Protein AF-A0A946HRH8-F1 (afdb_monomer)

Sequence (94 aa):
DEIAYPDVQDDALQPGIAFFTLMRNMTLTGYYTTELGFRDLGYQGNTPNLWDGVPEAVLARHGKSYDAEWLAKCVDQTRRDITAEWDDEMNLIT

Radius of gyration: 28.14 Å; Cα contacts (8 Å, |Δi|>4): 46; chains: 1; bounding box: 40×43×75 Å

Nearest PDB structures (foldseek):
  6xp5-assembly1_H  TM=2.218E-01  e=5.125E+00  Thermochaetoides thermophila DSM 1495

Structure (mmCIF, N/CA/C/O backbone):
data_AF-A0A946HRH8-F1
#
_entry.id   AF-A0A946HRH8-F1
#
loop_
_atom_site.group_PDB
_atom_site.id
_atom_site.type_symbol
_atom_site.label_atom_id
_atom_site.label_alt_id
_atom_site.label_comp_id
_atom_site.label_asym_id
_atom_site.label_entity_id
_atom_site.label_seq_id
_atom_site.pdbx_PDB_ins_code
_atom_site.Cartn_x
_atom_site.Cartn_y
_atom_site.Cartn_z
_atom_site.occupancy
_atom_site.B_iso_or_equiv
_atom_site.auth_seq_id
_atom_site.auth_comp_id
_atom_site.auth_asym_id
_atom_site.auth_atom_id
_atom_site.pdbx_PDB_model_num
ATOM 1 N N . ASP A 1 1 ? 6.751 2.942 -35.666 1.00 84.25 1 ASP A N 1
ATOM 2 C CA . ASP A 1 1 ? 5.879 2.002 -34.930 1.00 84.25 1 ASP A CA 1
ATOM 3 C C . ASP A 1 1 ? 6.638 0.882 -34.238 1.00 84.25 1 ASP A C 1
ATOM 5 O O . ASP A 1 1 ? 6.321 0.593 -33.093 1.00 84.25 1 ASP A O 1
ATOM 9 N N . GLU A 1 2 ? 7.665 0.298 -34.861 1.00 93.50 2 GLU A N 1
ATOM 10 C CA . GLU A 1 2 ? 8.411 -0.844 -34.295 1.00 93.50 2 GLU A CA 1
ATOM 11 C C . GLU A 1 2 ? 9.008 -0.586 -32.902 1.00 93.50 2 GLU A C 1
ATOM 13 O O . GLU A 1 2 ? 8.997 -1.480 -32.063 1.00 93.50 2 GLU A O 1
ATOM 18 N N . ILE A 1 3 ? 9.409 0.656 -32.599 1.00 95.62 3 ILE A N 1
ATOM 19 C CA . ILE A 1 3 ? 9.943 1.028 -31.277 1.00 95.62 3 ILE A CA 1
ATOM 20 C C . ILE A 1 3 ? 8.951 0.845 -30.112 1.00 95.62 3 ILE A C 1
ATOM 22 O O . ILE A 1 3 ? 9.356 0.867 -28.953 1.00 95.62 3 ILE A O 1
ATOM 26 N N . ALA A 1 4 ? 7.652 0.691 -30.394 1.00 94.94 4 ALA A N 1
ATOM 27 C CA . ALA A 1 4 ? 6.635 0.457 -29.371 1.00 94.94 4 ALA A CA 1
ATOM 28 C C . ALA A 1 4 ? 6.602 -0.998 -28.868 1.00 94.94 4 ALA A C 1
ATOM 30 O O . ALA A 1 4 ? 5.979 -1.274 -27.836 1.00 94.94 4 ALA A O 1
ATOM 31 N N . TYR A 1 5 ? 7.264 -1.916 -29.580 1.00 94.81 5 TYR A N 1
ATOM 32 C CA . TYR A 1 5 ? 7.247 -3.348 -29.311 1.00 94.81 5 TYR A CA 1
ATOM 33 C C . TYR A 1 5 ? 8.595 -3.794 -28.720 1.00 94.81 5 TYR A C 1
ATOM 35 O O . TYR A 1 5 ? 9.584 -3.862 -29.447 1.00 94.81 5 TYR A O 1
ATOM 43 N N . PRO A 1 6 ? 8.657 -4.116 -27.413 1.00 91.62 6 PRO A N 1
ATOM 44 C CA . PRO A 1 6 ? 9.912 -4.458 -26.740 1.00 91.62 6 PRO A CA 1
ATOM 45 C C . PRO A 1 6 ? 10.521 -5.789 -27.200 1.00 91.62 6 PRO A C 1
ATOM 47 O O . PRO A 1 6 ? 11.702 -6.021 -26.975 1.00 91.62 6 PRO A O 1
ATOM 50 N N . ASP A 1 7 ? 9.733 -6.646 -27.852 1.00 94.69 7 ASP A N 1
ATOM 51 C CA . ASP A 1 7 ? 10.182 -7.966 -28.304 1.00 94.69 7 ASP A CA 1
ATOM 52 C C . ASP A 1 7 ? 10.937 -7.918 -29.647 1.00 94.69 7 ASP A C 1
ATOM 54 O O . ASP A 1 7 ? 11.523 -8.920 -30.064 1.00 94.69 7 ASP A O 1
ATOM 58 N N . VAL A 1 8 ? 10.936 -6.765 -30.330 1.00 95.06 8 VAL A N 1
ATOM 59 C CA . VAL A 1 8 ? 11.678 -6.548 -31.580 1.00 95.06 8 VAL A CA 1
ATOM 60 C C . VAL A 1 8 ? 13.181 -6.594 -31.298 1.00 95.06 8 VAL A C 1
ATOM 62 O O . VAL A 1 8 ? 13.674 -5.881 -30.430 1.00 95.06 8 VAL A O 1
ATOM 65 N N . GLN A 1 9 ? 13.910 -7.413 -32.060 1.00 93.88 9 GLN A N 1
ATOM 66 C CA . GLN A 1 9 ? 15.340 -7.701 -31.854 1.00 93.88 9 GLN A CA 1
ATOM 67 C C . GLN A 1 9 ? 16.274 -6.940 -32.813 1.00 93.88 9 GLN A C 1
ATOM 69 O O . GLN A 1 9 ? 17.438 -7.297 -32.948 1.00 93.88 9 GLN A O 1
ATOM 74 N N . ASP A 1 10 ? 15.783 -5.920 -33.523 1.00 95.62 10 ASP A N 1
ATOM 75 C CA . ASP A 1 10 ? 16.638 -5.095 -34.385 1.00 95.62 10 ASP A CA 1
ATOM 76 C C . ASP A 1 10 ? 17.551 -4.206 -33.525 1.00 95.62 10 ASP A C 1
ATOM 78 O O . ASP A 1 10 ? 17.067 -3.330 -32.798 1.00 95.62 10 ASP A O 1
ATOM 82 N N . ASP A 1 11 ? 18.865 -4.431 -33.618 1.00 96.19 11 ASP A N 1
ATOM 83 C CA . ASP A 1 11 ? 19.909 -3.696 -32.896 1.00 96.19 11 ASP A CA 1
ATOM 84 C C . ASP A 1 11 ? 19.840 -2.179 -33.131 1.00 96.19 11 ASP A C 1
ATOM 86 O O . ASP A 1 11 ? 20.079 -1.393 -32.209 1.00 96.19 11 ASP A O 1
ATOM 90 N N . ALA A 1 12 ? 19.472 -1.742 -34.340 1.00 97.19 12 ALA A N 1
ATOM 91 C CA . ALA A 1 12 ? 19.377 -0.324 -34.677 1.00 97.19 12 ALA A CA 1
ATOM 92 C C . ALA A 1 12 ? 18.222 0.373 -33.941 1.00 97.19 12 ALA A C 1
ATOM 94 O O . ALA A 1 12 ? 18.277 1.580 -33.686 1.00 97.19 12 ALA A O 1
ATOM 95 N N . LEU A 1 13 ? 17.182 -0.381 -33.577 1.00 97.12 13 LEU A N 1
ATOM 96 C CA . LEU A 1 13 ? 15.985 0.138 -32.921 1.00 97.12 13 LEU A CA 1
ATOM 97 C C . LEU A 1 13 ? 16.049 0.060 -31.393 1.00 97.12 13 LEU A C 1
ATOM 99 O O . LEU A 1 13 ? 15.294 0.779 -30.732 1.00 97.12 13 LEU A O 1
ATOM 103 N N . GLN A 1 14 ? 16.958 -0.738 -30.817 1.00 96.69 14 GLN A N 1
ATOM 104 C CA . GLN A 1 14 ? 17.049 -0.950 -29.364 1.00 96.69 14 GLN A CA 1
ATOM 105 C C . GLN A 1 14 ? 17.127 0.343 -28.537 1.00 96.69 14 GLN A C 1
ATOM 107 O O . GLN A 1 14 ? 16.406 0.445 -27.540 1.00 96.69 14 GLN A O 1
ATOM 112 N N . PRO A 1 15 ? 17.906 1.377 -28.926 1.00 97.00 15 PRO A N 1
ATOM 113 C CA . PRO A 1 15 ? 17.928 2.629 -28.169 1.00 97.00 15 PRO A CA 1
ATOM 114 C C . PRO A 1 15 ? 16.559 3.327 -28.132 1.00 97.00 15 PRO A C 1
ATOM 116 O O . PRO A 1 15 ? 16.149 3.853 -27.096 1.00 97.00 15 PRO A O 1
ATOM 119 N N . GLY A 1 16 ? 15.828 3.302 -29.251 1.00 97.38 16 GLY A N 1
ATOM 120 C CA . GLY A 1 16 ? 14.484 3.872 -29.355 1.00 97.38 16 GLY A CA 1
ATOM 121 C C . GLY A 1 16 ? 13.449 3.073 -28.566 1.00 97.38 16 GLY A C 1
ATOM 122 O O . GLY A 1 16 ? 12.631 3.665 -27.861 1.00 97.38 16 GLY A O 1
ATOM 123 N N . ILE A 1 17 ? 13.528 1.740 -28.625 1.00 97.88 17 ILE A N 1
ATOM 124 C CA . ILE A 1 17 ? 12.688 0.822 -27.843 1.00 97.88 17 ILE A CA 1
ATOM 125 C C . ILE A 1 17 ? 12.870 1.070 -26.343 1.00 97.88 17 ILE A C 1
ATOM 127 O O . ILE A 1 17 ? 11.884 1.188 -25.611 1.00 97.88 17 ILE A O 1
ATOM 131 N N . ALA A 1 18 ? 14.116 1.202 -25.879 1.00 97.06 18 ALA A N 1
ATOM 132 C CA . ALA A 1 18 ? 14.425 1.455 -24.475 1.00 97.06 18 ALA A CA 1
ATOM 133 C C . ALA A 1 18 ? 13.841 2.794 -23.996 1.00 97.06 18 ALA A C 1
ATOM 135 O O . ALA A 1 18 ? 13.171 2.847 -22.960 1.00 97.06 18 ALA A O 1
ATOM 136 N N . PHE A 1 19 ? 14.034 3.864 -24.773 1.00 97.12 19 PHE A N 1
ATOM 137 C CA . PHE A 1 19 ? 13.481 5.181 -24.456 1.00 97.12 19 PHE A CA 1
ATOM 138 C C . PHE A 1 19 ? 11.947 5.171 -24.424 1.00 97.12 19 PHE A C 1
ATOM 140 O O . PHE A 1 19 ? 11.338 5.644 -23.461 1.00 97.12 19 PHE A O 1
ATOM 147 N N . PHE A 1 20 ? 11.309 4.601 -25.448 1.00 97.00 20 PHE A N 1
ATOM 148 C CA . PHE A 1 20 ? 9.853 4.537 -25.521 1.00 97.00 20 PHE A CA 1
ATOM 149 C C . PHE A 1 20 ? 9.266 3.704 -24.375 1.00 97.00 20 PHE A C 1
ATOM 151 O O . PHE A 1 20 ? 8.298 4.119 -23.737 1.00 97.00 20 PHE A O 1
ATOM 158 N N . THR A 1 21 ? 9.882 2.561 -24.065 1.00 96.75 21 THR A N 1
ATOM 159 C CA . THR A 1 21 ? 9.478 1.695 -22.951 1.00 96.75 21 THR A CA 1
ATOM 160 C C . THR A 1 21 ? 9.547 2.431 -21.619 1.00 96.75 21 THR A C 1
ATOM 162 O O . THR A 1 21 ? 8.601 2.350 -20.835 1.00 96.75 21 THR A O 1
ATOM 165 N N . LEU A 1 22 ? 10.621 3.187 -21.370 1.00 97.25 22 LEU A N 1
ATOM 166 C CA . LEU A 1 22 ? 10.752 4.006 -20.167 1.00 97.25 22 LEU A CA 1
ATOM 167 C C . LEU A 1 22 ? 9.595 5.005 -20.047 1.00 97.25 22 LEU A C 1
ATOM 169 O O . LEU A 1 22 ? 8.907 5.023 -19.026 1.00 97.25 22 LEU A O 1
ATOM 173 N N . MET A 1 23 ? 9.343 5.786 -21.101 1.00 97.38 23 MET A N 1
ATOM 174 C CA . MET A 1 23 ? 8.268 6.782 -21.112 1.00 97.38 23 MET A CA 1
ATOM 175 C C . MET A 1 23 ? 6.896 6.138 -20.898 1.00 97.38 23 MET A C 1
ATOM 177 O O . MET A 1 23 ? 6.137 6.588 -20.042 1.00 97.38 23 MET A O 1
ATOM 181 N N . ARG A 1 24 ? 6.600 5.036 -21.599 1.00 96.38 24 ARG A N 1
ATOM 182 C CA . ARG A 1 24 ? 5.357 4.271 -21.429 1.00 96.38 24 ARG A CA 1
ATOM 183 C C . ARG A 1 24 ? 5.179 3.803 -19.988 1.00 96.38 24 ARG A C 1
ATOM 185 O O . ARG A 1 24 ? 4.103 3.973 -19.419 1.00 96.38 24 ARG A O 1
ATOM 192 N N . ASN A 1 25 ? 6.220 3.219 -19.398 1.00 97.19 25 ASN A N 1
ATOM 193 C CA . ASN A 1 25 ? 6.163 2.703 -18.035 1.00 97.19 25 ASN A CA 1
ATOM 194 C C . ASN A 1 25 ? 5.929 3.837 -17.028 1.00 97.19 25 ASN A C 1
ATOM 196 O O . ASN A 1 25 ? 5.102 3.688 -16.129 1.00 97.19 25 ASN A O 1
ATOM 200 N N . MET A 1 26 ? 6.591 4.986 -17.203 1.00 98.06 26 MET A N 1
ATOM 201 C CA . MET A 1 26 ? 6.360 6.172 -16.374 1.00 98.06 26 MET A CA 1
ATOM 202 C C . MET A 1 26 ? 4.930 6.707 -16.510 1.00 98.06 26 MET A C 1
ATOM 204 O O . MET A 1 26 ? 4.302 7.006 -15.498 1.00 98.06 26 MET A O 1
ATOM 208 N N . THR A 1 27 ? 4.383 6.789 -17.727 1.00 97.06 27 THR A N 1
ATOM 209 C CA . THR A 1 27 ? 3.003 7.244 -17.957 1.00 97.06 27 THR A CA 1
ATOM 210 C C . THR A 1 27 ? 1.977 6.300 -17.337 1.00 97.06 27 THR A C 1
ATOM 212 O O . THR A 1 27 ? 1.069 6.764 -16.651 1.00 97.06 27 THR A O 1
ATOM 215 N N . LEU A 1 28 ? 2.130 4.985 -17.528 1.00 96.81 28 LEU A N 1
ATOM 216 C CA . LEU A 1 28 ? 1.234 3.992 -16.929 1.00 96.81 28 LEU A CA 1
ATOM 217 C C . LEU A 1 28 ? 1.304 4.022 -15.403 1.00 96.81 28 LEU A C 1
ATOM 219 O O . LEU A 1 28 ? 0.268 4.010 -14.746 1.00 96.81 28 LEU A O 1
ATOM 223 N N . THR A 1 29 ? 2.512 4.124 -14.844 1.00 96.81 29 THR A N 1
ATOM 224 C CA . THR A 1 29 ? 2.701 4.269 -13.396 1.00 96.81 29 THR A CA 1
ATOM 225 C C . THR A 1 29 ? 2.007 5.532 -12.899 1.00 96.81 29 THR A C 1
ATOM 227 O O . THR A 1 29 ? 1.206 5.462 -11.975 1.00 96.81 29 THR A O 1
ATOM 230 N N . GLY A 1 30 ? 2.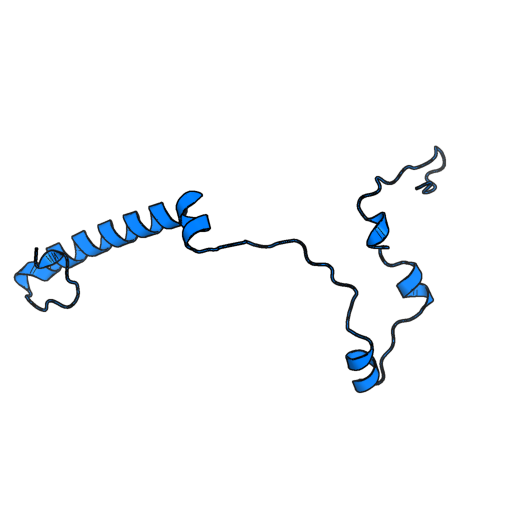237 6.672 -13.559 1.00 97.31 30 GLY A N 1
ATOM 231 C CA . GLY A 1 30 ? 1.577 7.933 -13.233 1.00 97.31 30 GLY A CA 1
ATOM 232 C C . GLY A 1 30 ? 0.057 7.793 -13.221 1.00 97.31 30 GLY A C 1
ATOM 233 O O . GLY A 1 30 ? -0.575 8.127 -12.223 1.00 97.31 30 GLY A O 1
ATOM 234 N N . TYR A 1 31 ? -0.525 7.213 -14.273 1.00 97.56 31 TYR A N 1
ATOM 235 C CA . TYR A 1 31 ? -1.966 6.980 -14.361 1.00 97.56 31 TYR A CA 1
ATOM 236 C C . TYR A 1 31 ? -2.499 6.114 -13.212 1.00 97.56 31 TYR A C 1
ATOM 238 O O . TYR A 1 31 ? -3.436 6.520 -12.525 1.00 97.56 31 TYR A O 1
ATOM 246 N N . TYR A 1 32 ? -1.875 4.966 -12.944 1.00 96.75 32 TYR A N 1
ATOM 247 C CA . TYR A 1 32 ? -2.318 4.039 -11.896 1.00 96.75 32 TYR A CA 1
ATOM 248 C C . TYR A 1 32 ? -2.014 4.499 -10.464 1.00 96.75 32 TYR A C 1
ATOM 250 O O . TYR A 1 32 ? -2.462 3.868 -9.513 1.00 96.75 32 TYR A O 1
ATOM 258 N N . THR A 1 33 ? -1.318 5.625 -10.300 1.00 94.88 33 THR A N 1
ATOM 259 C CA . THR A 1 33 ? -1.191 6.333 -9.014 1.00 94.88 33 THR A CA 1
ATOM 260 C C . THR A 1 33 ? -2.215 7.456 -8.827 1.00 94.88 33 THR A C 1
ATOM 262 O O . THR A 1 33 ? -2.269 8.067 -7.761 1.00 94.88 33 THR A O 1
ATOM 265 N N . THR A 1 34 ? -3.041 7.744 -9.837 1.00 95.94 34 THR A N 1
ATOM 266 C CA . THR A 1 34 ? -4.162 8.687 -9.706 1.00 95.94 34 THR A CA 1
ATOM 267 C C . THR A 1 34 ? -5.370 8.030 -9.045 1.00 95.94 34 THR A C 1
ATOM 269 O O . THR A 1 34 ? -5.506 6.808 -9.042 1.00 95.94 34 THR A O 1
ATOM 272 N N . GLU A 1 35 ? -6.306 8.841 -8.549 1.00 94.75 35 GLU A N 1
ATOM 273 C CA . GLU A 1 35 ? -7.570 8.345 -7.994 1.00 94.75 35 GLU A CA 1
ATOM 274 C C . GLU A 1 35 ? -8.368 7.498 -9.004 1.00 94.75 35 GLU A C 1
ATOM 276 O O . GLU A 1 35 ? -8.884 6.442 -8.649 1.00 94.75 35 GLU A O 1
ATOM 281 N N . LEU A 1 36 ? -8.437 7.926 -10.271 1.00 96.75 36 LEU A N 1
ATOM 282 C CA . LEU A 1 36 ? -9.101 7.165 -11.335 1.00 96.75 36 LEU A CA 1
ATOM 283 C C . LEU A 1 36 ? -8.410 5.819 -11.570 1.00 96.75 36 LEU A C 1
ATOM 285 O O . LEU A 1 36 ? -9.075 4.789 -11.583 1.00 96.75 36 LEU A O 1
ATOM 289 N N . GLY A 1 37 ? -7.080 5.821 -11.671 1.00 97.12 37 GLY A N 1
ATOM 290 C CA . GLY A 1 37 ? -6.307 4.595 -11.849 1.00 97.12 37 GLY A CA 1
ATOM 291 C C . GLY A 1 37 ? -6.471 3.608 -10.688 1.00 97.12 37 GLY A C 1
ATOM 292 O O . GLY A 1 37 ? -6.618 2.411 -10.920 1.00 97.12 37 GLY A O 1
ATOM 293 N N . PHE A 1 38 ? -6.524 4.087 -9.441 1.00 95.44 38 PHE A N 1
ATOM 294 C CA . PHE A 1 38 ? -6.806 3.233 -8.281 1.00 95.44 38 PHE A CA 1
ATOM 295 C C . PHE A 1 38 ? -8.207 2.608 -8.329 1.00 95.44 38 PHE A C 1
ATOM 297 O O . PHE A 1 38 ? -8.355 1.431 -7.987 1.00 95.44 38 PHE A O 1
ATOM 304 N N . ARG A 1 39 ? -9.224 3.362 -8.774 1.00 94.81 39 ARG A N 1
ATOM 305 C CA . ARG A 1 39 ? -10.585 2.833 -8.965 1.00 94.81 39 ARG A CA 1
ATOM 306 C C . ARG A 1 39 ? -10.619 1.757 -10.050 1.00 94.81 39 ARG A C 1
ATOM 308 O O . ARG A 1 39 ? -11.233 0.719 -9.829 1.00 94.81 39 ARG A O 1
ATOM 315 N N . ASP A 1 40 ? -9.920 1.969 -11.162 1.00 96.25 40 ASP A N 1
ATOM 316 C CA . ASP A 1 40 ? -9.850 1.005 -12.267 1.00 96.25 40 ASP A CA 1
ATOM 317 C C . ASP A 1 40 ? -9.143 -0.297 -11.866 1.00 96.25 40 ASP A C 1
ATOM 319 O O . ASP A 1 40 ? -9.555 -1.381 -12.276 1.00 96.25 40 ASP A O 1
ATOM 323 N N . LEU A 1 41 ? -8.123 -0.216 -11.004 1.00 94.62 41 LEU A N 1
ATOM 324 C CA . LEU A 1 41 ? -7.482 -1.395 -10.408 1.00 94.62 41 LEU A CA 1
ATOM 325 C C . LEU A 1 41 ? -8.381 -2.136 -9.407 1.00 94.62 41 LEU A C 1
ATOM 327 O O . LEU A 1 41 ? -8.034 -3.236 -8.978 1.00 94.62 41 LEU A O 1
ATOM 331 N N . GLY A 1 42 ? -9.494 -1.532 -8.979 1.00 93.44 42 GLY A N 1
ATOM 332 C CA . GLY A 1 42 ? -10.304 -2.040 -7.874 1.00 93.44 42 GLY A CA 1
ATOM 333 C C . GLY A 1 42 ? -9.549 -2.045 -6.542 1.00 93.44 42 GLY A C 1
ATOM 334 O O . GLY A 1 42 ? -9.859 -2.842 -5.656 1.00 93.44 42 GLY A O 1
ATOM 335 N N . TYR A 1 43 ? -8.532 -1.192 -6.392 1.00 91.06 43 TYR A N 1
ATOM 336 C CA . TYR A 1 43 ? -7.736 -1.130 -5.175 1.00 91.06 43 TYR A CA 1
ATOM 337 C C . TYR A 1 43 ? -8.551 -0.494 -4.044 1.00 91.06 43 TYR A C 1
ATOM 339 O O . TYR A 1 43 ? -8.918 0.676 -4.111 1.00 91.06 43 TYR A O 1
ATOM 347 N N . GLN A 1 44 ? -8.822 -1.263 -2.988 1.00 86.81 44 GLN A N 1
ATOM 348 C CA . GLN A 1 44 ? -9.608 -0.802 -1.833 1.00 86.81 44 GLN A CA 1
ATOM 349 C C . GLN A 1 44 ? -8.748 -0.220 -0.698 1.00 86.81 44 GLN A C 1
ATOM 351 O O . GLN A 1 44 ? -9.272 0.434 0.199 1.00 86.81 44 GLN A O 1
ATOM 356 N N . GLY A 1 45 ? -7.430 -0.436 -0.730 1.00 85.69 45 GLY A N 1
ATOM 357 C CA . GLY A 1 45 ? -6.534 -0.061 0.364 1.00 85.69 45 GLY A CA 1
ATOM 358 C C . GLY A 1 45 ? -6.736 -0.887 1.638 1.00 85.69 45 GLY A C 1
ATOM 359 O O . GLY A 1 45 ? -7.375 -1.940 1.637 1.00 85.69 45 GLY A O 1
ATOM 360 N N . ASN A 1 46 ? -6.163 -0.402 2.741 1.00 85.06 46 ASN A N 1
ATOM 361 C CA . ASN A 1 46 ? -6.377 -0.986 4.061 1.00 85.06 46 ASN A CA 1
ATOM 362 C C . ASN A 1 46 ? -7.676 -0.434 4.647 1.00 85.06 46 ASN A C 1
ATOM 364 O O . ASN A 1 46 ? -7.746 0.735 5.019 1.00 85.06 46 ASN A O 1
ATOM 368 N N . THR A 1 47 ? -8.691 -1.285 4.756 1.00 79.44 47 THR A N 1
ATOM 369 C CA . THR A 1 47 ? -9.901 -0.967 5.518 1.00 79.44 47 THR A CA 1
ATOM 370 C C . THR A 1 47 ? -9.720 -1.475 6.949 1.00 79.44 47 THR A C 1
ATOM 372 O O . THR A 1 47 ? -9.239 -2.600 7.114 1.00 79.44 47 THR A O 1
ATOM 375 N N . PRO A 1 48 ? -10.084 -0.700 7.990 1.00 77.88 48 PRO A N 1
ATOM 376 C CA . PRO A 1 48 ? -10.085 -1.200 9.358 1.00 77.88 48 PRO A CA 1
ATOM 377 C C . PRO A 1 48 ? -10.927 -2.473 9.437 1.00 77.88 48 PRO A C 1
ATOM 379 O O . PRO A 1 48 ? -12.117 -2.455 9.119 1.00 77.88 48 PRO A O 1
ATOM 382 N N . ASN A 1 49 ? -10.312 -3.582 9.834 1.00 79.50 49 ASN A N 1
ATOM 383 C CA . ASN A 1 49 ? -11.038 -4.812 10.094 1.00 79.50 49 ASN A CA 1
ATOM 384 C C . ASN A 1 49 ? -11.386 -4.908 11.580 1.00 79.50 49 ASN A C 1
ATOM 386 O O . ASN A 1 49 ? -10.752 -4.297 12.441 1.00 79.50 49 ASN A O 1
ATOM 390 N N . LEU A 1 50 ? -12.433 -5.675 11.869 1.00 82.25 50 LEU A N 1
ATOM 391 C CA . LEU A 1 50 ? -12.735 -6.071 13.229 1.00 82.25 50 LEU A CA 1
ATOM 392 C C . LEU A 1 50 ? -11.963 -7.344 13.545 1.00 8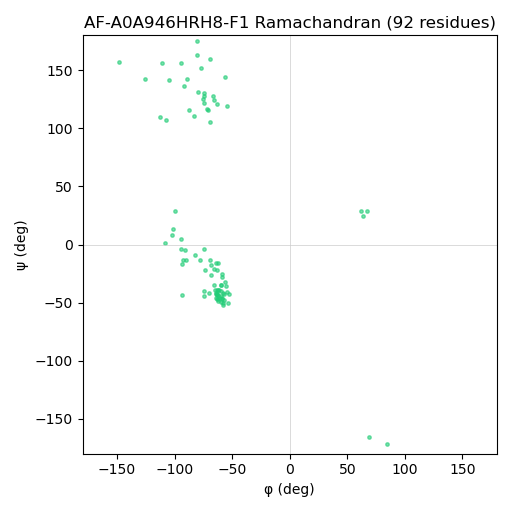2.25 50 LEU A C 1
ATOM 394 O O . LEU A 1 50 ? -12.206 -8.376 12.919 1.00 82.25 50 LEU A O 1
ATOM 398 N N . TRP A 1 51 ? -11.036 -7.274 14.494 1.00 83.44 51 TRP A N 1
ATOM 399 C CA . TRP A 1 51 ? -10.355 -8.455 15.005 1.00 83.44 51 TRP A CA 1
ATOM 400 C C . TRP A 1 51 ? -10.752 -8.689 16.456 1.00 83.44 51 TRP A C 1
ATOM 402 O O . TRP A 1 51 ? -10.338 -7.946 17.341 1.00 83.44 51 TRP A O 1
ATOM 412 N N . ASP A 1 52 ? -11.528 -9.745 16.683 1.00 82.62 52 ASP A N 1
ATOM 413 C CA . ASP A 1 52 ? -12.030 -10.140 18.005 1.00 82.62 52 ASP A CA 1
ATOM 414 C C . ASP A 1 52 ? -11.199 -11.280 18.625 1.00 82.62 52 ASP A C 1
ATOM 416 O O . ASP A 1 52 ? -11.678 -12.128 19.371 1.00 82.62 52 ASP A O 1
ATOM 420 N N . GLY A 1 53 ? -9.916 -11.347 18.261 1.00 87.00 53 GLY A N 1
ATOM 421 C CA . GLY A 1 53 ? -9.025 -12.407 18.716 1.00 87.00 53 GLY A CA 1
ATOM 422 C C . GLY A 1 53 ? -9.094 -13.683 17.877 1.00 87.00 53 GLY A C 1
ATOM 423 O O . GLY A 1 53 ? -9.660 -13.748 16.786 1.00 87.00 53 GLY A O 1
ATOM 424 N N . VAL A 1 54 ? -8.420 -14.715 18.381 1.00 91.12 54 VAL A N 1
ATOM 425 C CA . VAL A 1 54 ? -8.354 -16.027 17.739 1.00 91.12 54 VAL A CA 1
ATOM 426 C C . VAL A 1 54 ? -9.696 -16.740 17.946 1.00 91.12 54 VAL A C 1
ATOM 428 O O . VAL A 1 54 ? -10.130 -16.854 19.091 1.00 91.12 54 VAL A O 1
ATOM 431 N N . PRO A 1 55 ? -10.327 -17.287 16.889 1.00 91.31 55 PRO A N 1
ATOM 432 C CA . PRO A 1 55 ? -11.601 -17.987 17.016 1.00 91.31 55 PRO A CA 1
ATOM 433 C C . PRO A 1 55 ? -11.559 -19.143 18.021 1.00 91.31 55 PRO A C 1
ATOM 435 O O . PRO A 1 55 ? -10.582 -19.897 18.079 1.00 91.31 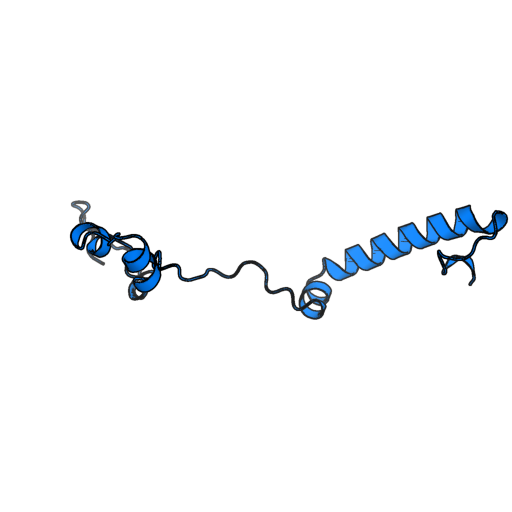55 PRO A O 1
ATOM 438 N N . GLU A 1 56 ? -12.662 -19.348 18.740 1.00 91.88 56 GLU A N 1
ATOM 439 C CA . GLU A 1 56 ? -12.782 -20.369 19.789 1.00 91.88 56 GLU A CA 1
ATOM 440 C C . GLU A 1 56 ? -12.429 -21.780 19.290 1.00 91.88 56 GLU A C 1
ATOM 442 O O . GLU A 1 56 ? -11.689 -22.509 19.948 1.00 91.88 56 GLU A O 1
ATOM 447 N N . ALA A 1 57 ? -12.852 -22.140 18.073 1.00 93.62 57 ALA A N 1
ATOM 448 C CA . ALA A 1 57 ? -12.536 -23.437 17.470 1.00 93.62 57 ALA A CA 1
ATOM 449 C C . ALA A 1 57 ? -11.020 -23.671 17.307 1.00 93.62 57 ALA A C 1
ATOM 451 O O . ALA A 1 57 ? -10.528 -24.792 17.455 1.00 93.62 57 ALA A O 1
ATOM 452 N N . VAL A 1 58 ? -10.261 -22.610 17.012 1.00 95.12 58 VAL A N 1
ATOM 453 C CA . VAL A 1 58 ? -8.801 -22.675 16.885 1.00 95.12 58 VAL A CA 1
ATOM 454 C C . VAL A 1 58 ? -8.166 -22.791 18.268 1.00 95.12 58 VAL A C 1
ATOM 456 O O . VAL A 1 58 ? -7.287 -23.628 18.459 1.00 95.12 58 VAL A O 1
ATOM 459 N N . LEU A 1 59 ? -8.630 -22.008 19.242 1.00 94.81 59 LEU A N 1
ATOM 460 C CA . LEU A 1 59 ? -8.153 -22.078 20.625 1.00 94.81 59 LEU A CA 1
ATOM 461 C C . LEU A 1 59 ? -8.359 -23.471 21.231 1.00 94.81 59 LEU A C 1
ATOM 463 O O . LEU A 1 59 ? -7.403 -24.056 21.748 1.00 94.81 59 LEU A O 1
ATOM 467 N N . ALA A 1 60 ? -9.552 -24.046 21.059 1.00 94.88 60 ALA A N 1
ATOM 468 C CA . ALA A 1 60 ? -9.897 -25.382 21.533 1.00 94.88 60 ALA A CA 1
ATOM 469 C C . ALA A 1 60 ? -8.967 -26.460 20.953 1.00 94.88 60 ALA A C 1
ATOM 471 O O . ALA A 1 60 ? -8.471 -27.313 21.689 1.00 94.88 60 ALA A O 1
ATOM 472 N N . ARG A 1 61 ? -8.632 -26.378 19.655 1.00 96.31 61 ARG A N 1
ATOM 473 C CA . ARG A 1 61 ? -7.674 -27.294 19.003 1.00 96.31 61 ARG A CA 1
ATOM 474 C 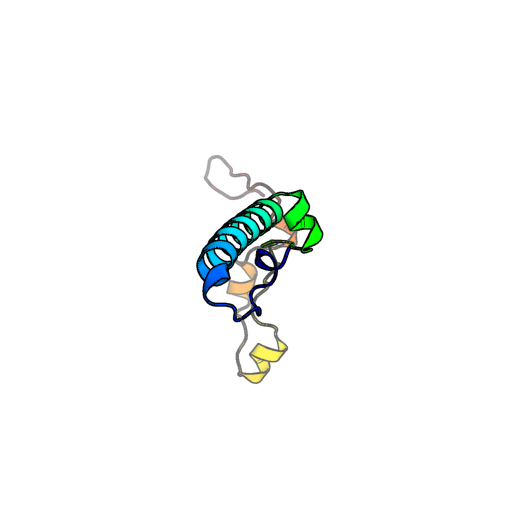C . ARG A 1 61 ? -6.285 -27.266 19.649 1.00 96.31 61 ARG A C 1
ATOM 476 O O . ARG A 1 61 ? -5.557 -28.252 19.583 1.00 96.31 61 ARG A O 1
ATOM 483 N N . HIS A 1 62 ? -5.909 -26.144 20.252 1.00 96.12 62 HIS A N 1
ATOM 484 C CA . HIS A 1 62 ? -4.618 -25.957 20.909 1.00 96.12 62 HIS A CA 1
ATOM 485 C C . HIS A 1 62 ? -4.697 -26.059 22.440 1.00 96.12 62 HIS A C 1
ATOM 487 O O . HIS A 1 62 ? -3.704 -25.763 23.104 1.00 96.12 62 HIS A O 1
ATOM 493 N N . GLY A 1 63 ? -5.843 -26.470 23.000 1.00 95.06 63 GLY A N 1
ATOM 494 C CA . GLY A 1 63 ? -6.049 -26.560 24.449 1.00 95.06 63 GLY A CA 1
ATOM 495 C C . GLY A 1 63 ? -5.934 -25.207 25.154 1.00 95.06 63 GLY A C 1
ATOM 496 O O . GLY A 1 63 ? -5.493 -25.146 26.299 1.00 95.06 63 GLY A O 1
ATOM 497 N N . LYS A 1 64 ? -6.259 -24.118 24.451 1.00 94.38 64 LYS A N 1
ATOM 498 C CA . LYS A 1 64 ? -6.223 -22.751 24.972 1.00 94.38 64 LYS A CA 1
ATOM 499 C C . LYS A 1 64 ? -7.639 -22.205 25.106 1.00 94.38 64 LYS A C 1
ATOM 501 O O . LYS A 1 64 ? -8.545 -22.626 24.395 1.00 94.38 64 LYS A O 1
ATOM 506 N N . SER A 1 65 ? -7.794 -21.226 25.980 1.00 93.56 65 SER A N 1
ATOM 507 C CA . SER A 1 65 ? -8.983 -20.391 26.100 1.00 93.56 65 SER A CA 1
ATOM 508 C C . SER A 1 65 ? -8.552 -19.010 26.574 1.00 93.56 65 SER A C 1
ATOM 510 O O . SER A 1 65 ? -7.481 -18.855 27.168 1.00 93.56 65 SER A O 1
ATOM 512 N N . TYR A 1 66 ? -9.372 -18.005 26.298 1.00 90.56 66 TYR A N 1
ATOM 513 C CA . TYR A 1 66 ? -9.200 -16.705 26.925 1.00 90.56 66 TYR A CA 1
ATOM 514 C C . TYR A 1 66 ? -9.725 -16.732 28.363 1.00 90.56 66 TYR A C 1
ATOM 516 O O . TYR A 1 66 ? -10.613 -17.516 28.699 1.00 90.56 66 TYR A O 1
ATOM 524 N N . ASP A 1 67 ? -9.152 -15.881 29.207 1.00 91.00 67 ASP A N 1
ATOM 525 C CA . ASP A 1 67 ? -9.655 -15.625 30.552 1.00 91.00 67 ASP A CA 1
ATOM 526 C C . ASP A 1 67 ? -10.831 -14.645 30.468 1.00 91.00 67 ASP A C 1
ATOM 528 O O . ASP A 1 67 ? -10.738 -13.605 29.807 1.00 91.00 67 ASP A O 1
ATOM 532 N N . ALA A 1 68 ? -11.932 -14.977 31.138 1.00 88.75 68 ALA A N 1
ATOM 533 C CA . ALA A 1 68 ? -13.132 -14.154 31.167 1.00 88.75 68 ALA A CA 1
ATOM 534 C C . ALA A 1 68 ? -12.871 -12.756 31.753 1.00 88.75 68 ALA A C 1
ATOM 536 O O . ALA A 1 68 ? -13.453 -11.785 31.271 1.00 88.75 68 ALA A O 1
ATOM 537 N N . GLU A 1 69 ? -11.974 -12.629 32.740 1.00 89.62 69 GLU A N 1
ATOM 538 C CA . GLU A 1 69 ? -11.626 -11.326 33.319 1.00 89.62 69 GLU A CA 1
ATOM 539 C C . GLU A 1 69 ? -10.933 -10.428 32.285 1.00 89.62 69 GLU A C 1
ATOM 541 O O . GLU A 1 69 ? -11.198 -9.228 32.207 1.00 89.62 69 GLU A O 1
ATOM 546 N N . TRP A 1 70 ? -10.063 -11.013 31.460 1.00 86.75 70 TRP A N 1
ATOM 547 C CA . TRP A 1 70 ? -9.348 -10.281 30.419 1.00 86.75 70 TRP A CA 1
ATOM 548 C C . TRP A 1 70 ? -10.246 -9.929 29.238 1.00 86.75 70 TRP A C 1
ATOM 550 O O . TRP A 1 70 ? -10.168 -8.803 28.753 1.00 86.75 70 TRP A O 1
ATOM 560 N N . LEU A 1 71 ? -11.135 -10.835 28.820 1.00 86.06 71 LEU A N 1
ATOM 561 C CA . LEU A 1 71 ? -12.118 -10.549 27.770 1.00 86.06 71 LEU A CA 1
ATOM 562 C C . LEU A 1 71 ? -13.035 -9.382 28.145 1.00 86.06 71 LEU A C 1
ATOM 564 O O . LEU A 1 71 ? -13.299 -8.527 27.307 1.00 86.06 71 LEU A O 1
ATOM 568 N N . ALA A 1 72 ? -13.465 -9.298 29.407 1.00 86.62 72 ALA A N 1
ATOM 569 C CA . ALA A 1 72 ? -14.307 -8.201 29.886 1.00 86.62 72 ALA A CA 1
ATOM 570 C C . ALA A 1 72 ? -13.603 -6.829 29.871 1.00 86.62 72 ALA A C 1
ATOM 572 O O . ALA A 1 72 ? -14.270 -5.798 29.871 1.00 86.62 72 ALA A O 1
ATOM 573 N N . LYS A 1 73 ? -12.264 -6.811 29.868 1.00 86.06 73 LYS A N 1
ATOM 574 C CA . LYS A 1 73 ? -11.440 -5.594 29.775 1.00 86.06 73 LYS A CA 1
ATOM 575 C C . LYS A 1 73 ? -11.096 -5.214 28.333 1.00 86.06 73 LYS A C 1
ATOM 577 O O . LYS A 1 73 ? -10.572 -4.124 28.106 1.00 86.06 73 LYS A O 1
ATOM 582 N N . CYS A 1 74 ? -11.316 -6.107 27.368 1.00 86.44 74 CYS A N 1
ATOM 583 C CA . CYS 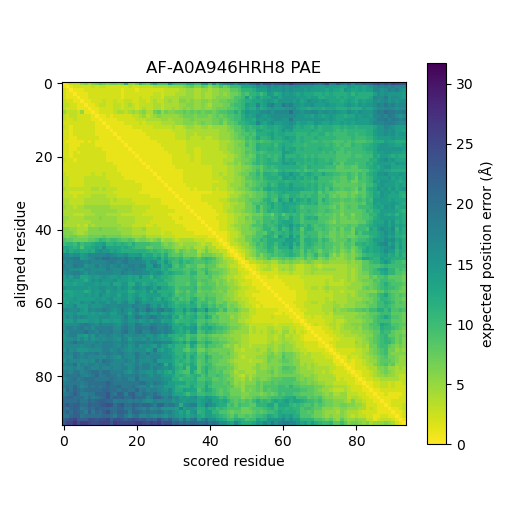A 1 74 ? -11.096 -5.806 25.959 1.00 86.44 74 CYS A CA 1
ATOM 584 C C . CYS A 1 74 ? -12.126 -4.790 25.446 1.00 86.44 74 CYS A C 1
ATOM 586 O O . CYS A 1 74 ? -13.188 -4.591 26.031 1.00 86.44 74 CYS A O 1
ATOM 588 N N . VAL A 1 75 ? -11.792 -4.129 24.337 1.00 83.31 75 VAL A N 1
ATOM 589 C CA . VAL A 1 75 ? -12.657 -3.114 23.727 1.00 83.31 75 VAL A CA 1
ATOM 590 C C . VAL A 1 75 ? -13.963 -3.753 23.257 1.00 83.31 75 VAL A C 1
ATOM 592 O O . VAL A 1 75 ? -13.943 -4.617 22.378 1.00 83.31 75 VAL A O 1
ATOM 595 N N . ASP A 1 76 ? -15.091 -3.270 23.784 1.00 85.12 76 ASP A N 1
ATOM 596 C CA . ASP A 1 76 ? -16.409 -3.547 23.218 1.00 85.12 76 ASP A CA 1
ATOM 597 C C . ASP A 1 76 ? -16.536 -2.822 21.879 1.00 85.12 76 ASP A C 1
ATOM 599 O O . ASP A 1 76 ? -16.710 -1.604 21.785 1.00 85.12 76 ASP A O 1
ATOM 603 N N . GLN A 1 77 ? -16.448 -3.609 20.819 1.00 84.19 77 GLN A N 1
ATOM 604 C CA . GLN A 1 77 ? -16.474 -3.117 19.456 1.00 84.19 77 GLN A CA 1
ATOM 605 C C . GLN A 1 77 ? -17.792 -2.435 19.074 1.00 84.19 77 GLN A C 1
ATOM 607 O O . GLN A 1 77 ? -17.797 -1.616 1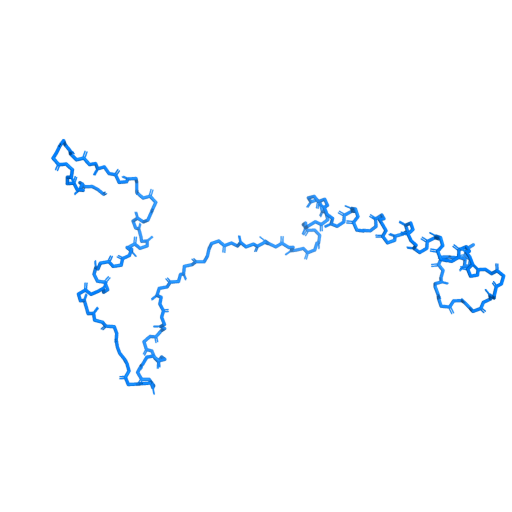8.158 1.00 84.19 77 GLN A O 1
ATOM 612 N N . THR A 1 78 ? -18.897 -2.725 19.770 1.00 85.81 78 THR A N 1
ATOM 613 C CA . THR A 1 78 ? -20.193 -2.066 19.537 1.00 85.81 78 THR A CA 1
ATOM 614 C C . THR A 1 78 ? -20.220 -0.631 20.061 1.00 85.81 78 THR A C 1
ATOM 616 O O . THR A 1 78 ? -21.001 0.190 19.584 1.00 85.81 78 THR A O 1
ATOM 619 N N . ARG A 1 79 ? -19.334 -0.316 21.012 1.00 86.25 79 ARG A N 1
ATOM 620 C CA . ARG A 1 79 ? -19.213 0.988 21.671 1.00 86.25 79 ARG A CA 1
ATOM 621 C C . ARG A 1 79 ? -17.961 1.760 21.260 1.00 86.25 79 ARG A C 1
ATOM 623 O O . ARG A 1 79 ? -17.757 2.863 21.747 1.00 86.25 79 ARG A O 1
ATOM 630 N N . ARG A 1 80 ? -17.134 1.220 20.360 1.00 84.00 80 ARG A N 1
ATOM 631 C CA . ARG A 1 80 ? -15.823 1.794 19.995 1.00 84.00 80 ARG A CA 1
ATOM 632 C C . ARG A 1 80 ? -15.875 3.224 19.441 1.00 84.00 80 ARG A C 1
ATOM 634 O O . ARG A 1 80 ? -14.881 3.933 19.521 1.00 84.00 80 ARG A O 1
ATOM 641 N N . ASP A 1 81 ? -17.008 3.613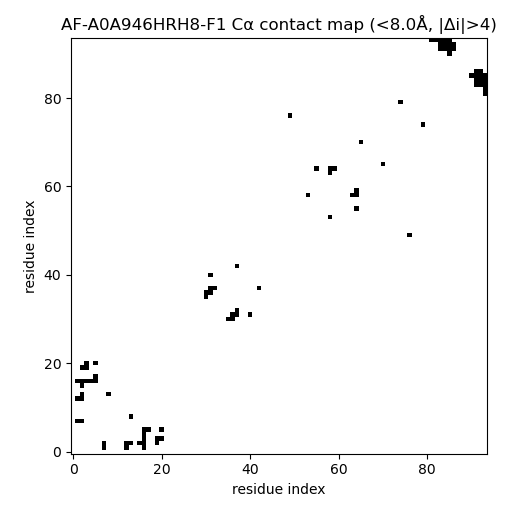 18.855 1.00 86.25 81 ASP A N 1
ATOM 642 C CA . ASP A 1 81 ? -17.212 4.939 18.259 1.00 86.25 81 ASP A CA 1
ATOM 643 C C . ASP A 1 81 ? -17.788 5.951 19.274 1.00 86.25 81 ASP A C 1
ATOM 645 O O . ASP A 1 81 ? -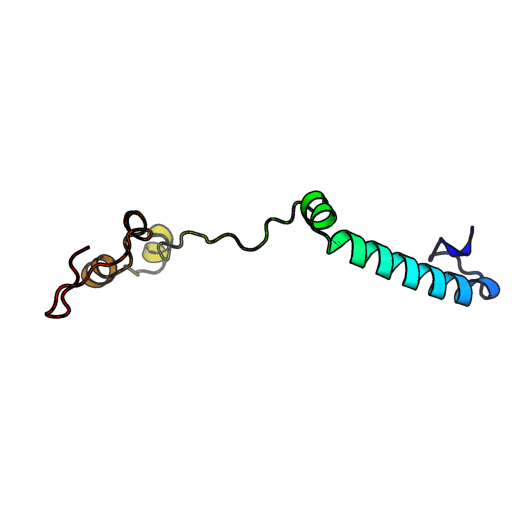17.944 7.132 18.958 1.00 86.25 81 ASP A O 1
ATOM 649 N N . ILE A 1 82 ? -18.109 5.509 20.498 1.00 89.25 82 ILE A N 1
ATOM 650 C CA . ILE A 1 82 ? -18.544 6.381 21.593 1.00 89.25 82 ILE A CA 1
ATOM 651 C C . ILE A 1 82 ? -17.318 7.132 22.118 1.00 89.25 82 ILE A C 1
ATOM 653 O O . ILE A 1 82 ? -16.286 6.537 22.428 1.00 89.25 82 ILE A O 1
ATOM 657 N N . THR A 1 83 ? -17.422 8.458 22.200 1.00 89.44 83 THR A N 1
ATOM 658 C CA . THR A 1 83 ? -16.360 9.288 22.777 1.00 89.44 83 THR A CA 1
ATOM 659 C C . THR A 1 83 ? -16.381 9.141 24.293 1.00 89.44 83 THR A C 1
ATOM 661 O O . THR A 1 83 ? -17.416 9.384 24.903 1.00 89.44 83 THR A O 1
ATOM 664 N N . ALA A 1 84 ? -15.242 8.766 24.874 1.00 89.88 84 ALA A N 1
ATOM 665 C CA . ALA A 1 84 ? -15.097 8.599 26.314 1.00 89.88 84 ALA A CA 1
ATOM 666 C C . ALA A 1 84 ? -15.252 9.933 27.057 1.00 89.88 84 ALA A C 1
ATOM 668 O O . ALA A 1 84 ? -14.505 10.882 26.795 1.00 8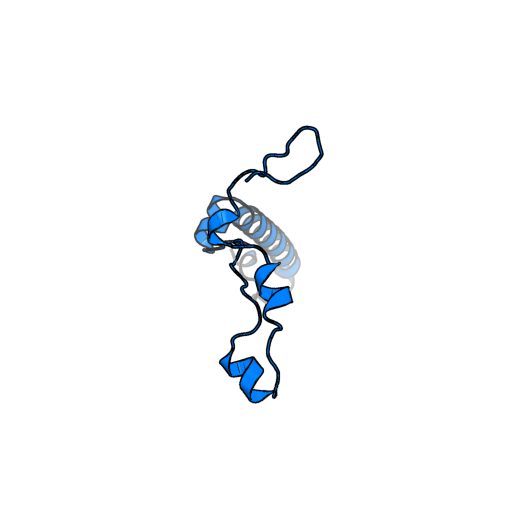9.88 84 ALA A O 1
ATOM 669 N N . GLU A 1 85 ? -16.179 9.985 28.010 1.00 93.12 85 GLU A N 1
ATOM 670 C CA . GLU A 1 85 ? -16.370 11.119 28.919 1.00 93.12 85 GLU A CA 1
ATOM 671 C C . GLU A 1 85 ? -15.828 10.787 30.313 1.00 93.12 85 GLU A C 1
ATOM 673 O O . GLU A 1 85 ? -15.968 9.661 30.794 1.00 93.12 85 GLU A O 1
ATOM 678 N N . TRP A 1 86 ? -15.213 11.775 30.966 1.00 93.88 86 TRP A N 1
ATOM 679 C CA . TRP A 1 86 ? -14.570 11.625 32.273 1.00 93.88 86 TRP A CA 1
ATOM 680 C C . TRP A 1 86 ? -15.119 12.658 33.252 1.00 93.88 86 TRP A C 1
ATOM 682 O O . TRP A 1 86 ? -15.388 13.794 32.856 1.00 93.88 86 TRP A O 1
ATOM 692 N N . ASP A 1 87 ? -15.283 12.269 34.515 1.00 94.38 87 ASP A N 1
ATOM 693 C CA . ASP A 1 87 ? -15.614 13.211 35.587 1.00 94.38 87 ASP A CA 1
ATOM 694 C C . ASP A 1 87 ? -14.368 13.963 36.102 1.00 94.38 87 ASP A C 1
ATOM 696 O O . ASP A 1 87 ? -13.230 13.685 35.712 1.00 94.38 87 ASP A O 1
ATOM 700 N N . ASP A 1 88 ? -14.585 14.923 37.007 1.00 95.81 88 ASP A N 1
ATOM 701 C CA . ASP A 1 88 ? -13.519 15.723 37.632 1.00 95.81 88 ASP A CA 1
ATOM 702 C C . ASP A 1 88 ? -12.558 14.882 38.503 1.00 95.81 88 ASP A C 1
ATOM 704 O O . ASP A 1 88 ? -11.460 15.331 38.839 1.00 95.81 88 ASP A O 1
ATOM 708 N N . GLU A 1 89 ? -12.954 13.660 38.868 1.00 95.50 89 GLU A N 1
ATOM 709 C CA . GLU A 1 89 ? -12.169 12.704 39.653 1.00 95.50 89 GLU A CA 1
ATOM 710 C C . GLU A 1 89 ? -11.397 11.706 38.767 1.00 95.50 89 GLU A C 1
ATOM 712 O O . GLU A 1 89 ? -10.697 10.836 39.289 1.00 95.50 89 GLU A O 1
ATOM 717 N N . MET A 1 90 ? -11.448 11.872 37.438 1.00 85.56 90 MET A N 1
ATOM 718 C CA . MET A 1 90 ? -10.814 11.014 36.429 1.00 85.56 90 MET A CA 1
ATOM 719 C C . MET A 1 90 ? -11.408 9.596 36.345 1.00 85.56 90 MET A C 1
ATOM 721 O O . MET A 1 90 ? -10.716 8.656 35.941 1.00 85.56 90 MET A O 1
ATOM 725 N N . ASN A 1 91 ? -12.692 9.424 36.667 1.00 89.19 91 ASN A N 1
ATOM 726 C CA . ASN A 1 91 ? -13.430 8.190 36.399 1.00 89.19 91 ASN A CA 1
ATOM 727 C C . ASN A 1 91 ? -14.082 8.227 35.008 1.00 89.19 91 ASN A C 1
ATOM 729 O O . ASN A 1 91 ? -14.595 9.260 34.577 1.00 89.19 91 ASN A O 1
ATOM 733 N N . LEU A 1 92 ? -14.087 7.082 34.315 1.00 84.25 92 LEU A N 1
ATOM 734 C CA . LEU A 1 92 ? -14.744 6.915 33.013 1.00 84.25 92 LEU A CA 1
ATOM 735 C C . LEU A 1 92 ? -16.267 6.831 33.197 1.00 84.25 92 LEU A C 1
ATOM 737 O O . LEU A 1 92 ? -16.752 5.932 33.886 1.00 84.25 92 LEU A O 1
ATOM 741 N N . ILE A 1 93 ? -17.013 7.732 32.557 1.00 86.88 93 ILE A N 1
ATOM 742 C CA . ILE A 1 93 ? -18.481 7.782 32.607 1.00 86.88 93 ILE A CA 1
ATOM 743 C C . ILE A 1 93 ? -19.098 7.005 31.433 1.00 86.88 93 ILE A C 1
ATOM 745 O O . ILE A 1 93 ? -20.072 6.271 31.632 1.00 86.88 93 ILE A O 1
ATOM 749 N N . THR A 1 94 ? -18.555 7.160 30.218 1.00 74.31 94 THR A N 1
ATOM 750 C CA . THR A 1 94 ? -19.129 6.605 28.974 1.00 74.31 94 THR A CA 1
ATOM 751 C C . THR A 1 94 ? -18.116 5.910 28.081 1.00 74.31 94 THR A C 1
ATOM 753 O O . THR A 1 94 ? -16.938 6.327 28.064 1.00 74.31 94 THR A O 1
#

pLDDT: mean 91.71, std 5.5, range [74.31, 98.06]

Solvent-accessible surface area (backbone atoms only — not comparable to full-atom values): 6095 Å² total; per-residue (Å²): 117,70,42,79,43,82,85,64,81,54,76,88,44,45,69,51,20,54,53,45,49,50,53,52,51,51,50,52,52,53,46,51,71,34,74,67,31,30,57,75,70,63,62,80,75,89,68,92,75,90,79,88,71,80,56,67,74,60,30,54,76,68,78,44,79,84,54,68,74,58,58,72,70,49,84,57,75,92,54,65,87,60,74,73,41,66,50,99,86,72,46,82,75,87

Foldseek 3Di:
DCLCDLVDPPPVSNVSVVVNVVVVVVVLVVQCPDPVNCVVVVPPDDDDDDDLDDDPVVQVVVVHDDDPVVSVVDDPPVCPPPDWDADPVGDTDD

Mean predicted aligned error: 8.68 Å

Secondary structure (DSSP, 8-state):
-GGG-TT---TTTHHHHHHHHHHHHHHHHHHHTSHHHHHHTT----PPP----S-HHHHHHTT----HHHHHHS--TTTTTSPP-B-TT--B--